Protein AF-A0A672SSX4-F1 (afdb_monomer)

Mean predicted aligned error: 13.23 Å

InterPro domains:
  IPR006011 Syntaxin, N-terminal domain [PF00804] (24-130)
  IPR006011 Syntaxin, N-terminal domain [SM00503] (22-140)
  IPR006011 Syntaxin, N-terminal domain [cd00179] (27-130)
  IPR010989 SNARE [SSF47661] (26-118)
  IPR045242 Syntaxin [PTHR19957] (24-152)

Foldseek 3Di:
DDDDDDDDDDDDDDDPPCPPPVVVVVVVVLVVLLVLLVVLLVLLVVLLVVLVVLLVQCLVDLDDDPVSVVSNVVSVVSNVVSLVVSVVSLVVLVVVLVVVVVVVPPDPVSVVSVVSSVVSVVVSVVSVVVSVVVVVVSVVVVVVSVVVSVVVD

Structure (mmCIF, N/CA/C/O backbone):
data_AF-A0A672SSX4-F1
#
_entry.id   AF-A0A672SSX4-F1
#
loop_
_atom_site.group_PDB
_atom_site.id
_atom_site.type_symbol
_atom_site.label_atom_id
_atom_site.label_alt_id
_atom_site.label_comp_id
_atom_site.label_asym_id
_atom_site.label_entity_id
_atom_site.label_seq_id
_atom_site.pdbx_PDB_ins_code
_atom_site.Cartn_x
_atom_site.Cartn_y
_atom_site.Cartn_z
_atom_site.occupancy
_atom_site.B_iso_or_equiv
_atom_site.auth_seq_id
_atom_site.auth_comp_id
_atom_site.auth_asym_id
_atom_site.auth_atom_id
_atom_site.pdbx_PDB_model_num
ATOM 1 N N . MET A 1 1 ? 37.194 18.474 -63.883 1.00 40.38 1 MET A N 1
ATOM 2 C CA . MET A 1 1 ? 35.893 19.114 -63.597 1.00 40.38 1 MET A CA 1
ATOM 3 C C . MET A 1 1 ? 34.817 18.159 -64.120 1.00 40.38 1 MET A C 1
ATOM 5 O O . MET A 1 1 ? 34.548 18.166 -65.305 1.00 40.38 1 MET A O 1
ATOM 9 N N . VAL A 1 2 ? 34.577 17.043 -63.429 1.00 36.59 2 VAL A N 1
ATOM 10 C CA . VAL A 1 2 ? 33.615 16.886 -62.318 1.00 36.59 2 VAL A CA 1
ATOM 11 C C . VAL A 1 2 ? 32.172 16.782 -62.841 1.00 36.59 2 VAL A C 1
ATOM 13 O O . VAL A 1 2 ? 31.609 17.787 -63.251 1.00 36.59 2 VAL A O 1
ATOM 16 N N . CYS A 1 3 ? 31.629 15.558 -62.718 1.00 38.66 3 CYS A N 1
ATOM 17 C CA . CYS A 1 3 ? 30.213 15.172 -62.562 1.00 38.66 3 CYS A CA 1
ATOM 18 C C . CYS A 1 3 ? 29.255 15.344 -63.771 1.00 38.66 3 CYS A C 1
ATOM 20 O O . CYS A 1 3 ? 29.353 16.308 -64.509 1.00 38.66 3 CYS A O 1
ATOM 22 N N . LEU A 1 4 ? 28.282 14.469 -64.057 1.00 37.91 4 LEU A N 1
ATOM 23 C CA . LEU A 1 4 ? 27.653 13.385 -63.292 1.00 37.91 4 LEU A CA 1
ATOM 24 C C . LEU A 1 4 ? 27.344 12.184 -64.207 1.00 37.91 4 LEU A C 1
ATOM 26 O O . LEU A 1 4 ? 26.754 12.331 -65.274 1.00 37.91 4 LEU A O 1
ATOM 30 N N . PHE A 1 5 ? 27.702 10.998 -63.721 1.00 41.34 5 PHE A N 1
ATOM 31 C CA . PHE A 1 5 ? 27.277 9.696 -64.225 1.00 41.34 5 PHE A CA 1
ATOM 32 C C . PHE A 1 5 ? 25.789 9.471 -63.921 1.00 41.34 5 PHE A C 1
ATOM 34 O O . PHE A 1 5 ? 25.362 9.598 -62.774 1.00 41.34 5 PHE A O 1
ATOM 41 N N . LEU A 1 6 ? 25.022 9.091 -64.942 1.00 39.34 6 LEU A N 1
ATOM 42 C CA . LEU A 1 6 ? 23.702 8.492 -64.787 1.00 39.34 6 LEU A CA 1
ATOM 43 C C . LEU A 1 6 ? 23.857 6.995 -64.496 1.00 39.34 6 LEU A C 1
ATOM 45 O O . LEU A 1 6 ? 24.411 6.253 -65.301 1.00 39.34 6 LEU A O 1
ATOM 49 N N . SER A 1 7 ? 23.357 6.617 -63.320 1.00 43.91 7 SER A N 1
ATOM 50 C CA . SER A 1 7 ? 22.562 5.424 -63.013 1.00 43.91 7 SER A CA 1
ATOM 51 C C . SER A 1 7 ? 22.855 4.137 -63.795 1.00 43.91 7 SER A C 1
ATOM 53 O O . SER A 1 7 ? 22.460 4.006 -64.952 1.00 43.91 7 SER A O 1
ATOM 55 N N . GLN A 1 8 ? 23.391 3.130 -63.099 1.00 38.78 8 GLN A N 1
ATOM 56 C CA . GLN A 1 8 ? 22.867 1.770 -63.222 1.00 38.78 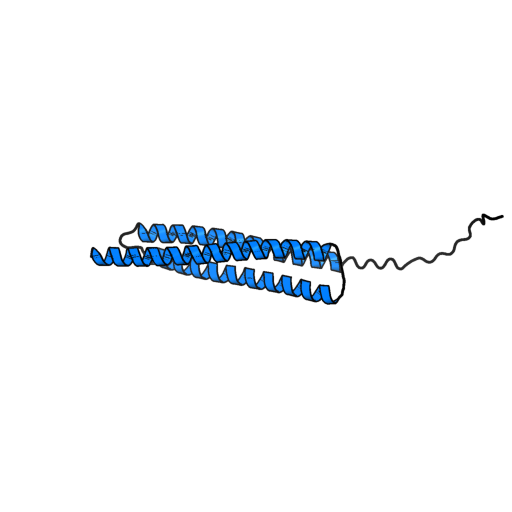8 GLN A CA 1
ATOM 57 C C . GLN A 1 8 ? 22.750 1.122 -61.844 1.00 38.78 8 GLN A C 1
ATOM 59 O O . GLN A 1 8 ? 23.642 1.222 -61.003 1.00 38.78 8 GLN A O 1
ATOM 64 N N . ALA A 1 9 ? 21.587 0.508 -61.663 1.00 49.69 9 ALA A N 1
ATOM 65 C CA . ALA A 1 9 ? 21.094 -0.163 -60.483 1.00 49.69 9 ALA A CA 1
ATOM 66 C C . ALA A 1 9 ? 22.023 -1.277 -59.995 1.00 49.69 9 ALA A C 1
ATOM 68 O O . ALA A 1 9 ? 22.591 -2.035 -60.786 1.00 49.69 9 ALA A O 1
ATOM 69 N N . LYS A 1 10 ? 22.090 -1.423 -58.674 1.00 48.34 10 LYS A N 1
ATOM 70 C CA . LYS A 1 10 ? 22.375 -2.708 -58.053 1.00 48.34 10 LYS A CA 1
ATOM 71 C C . LYS A 1 10 ? 21.497 -2.837 -56.816 1.00 48.34 10 LYS A C 1
ATOM 73 O O . LYS A 1 10 ? 21.763 -2.192 -55.806 1.00 48.34 10 LYS A O 1
ATOM 78 N N . ASP A 1 11 ? 20.433 -3.616 -56.987 1.00 48.06 11 ASP A N 1
ATOM 79 C CA . ASP A 1 11 ? 19.645 -4.210 -55.914 1.00 48.06 11 ASP A CA 1
ATOM 80 C C . ASP A 1 11 ? 20.574 -4.828 -54.873 1.00 48.06 11 ASP A C 1
ATOM 82 O O . ASP A 1 11 ? 21.477 -5.602 -55.209 1.00 48.06 11 ASP A O 1
ATOM 86 N N . SER A 1 12 ? 20.312 -4.504 -53.615 1.00 48.78 12 SER A N 1
ATOM 87 C CA . SER A 1 12 ? 20.468 -5.453 -52.524 1.00 48.78 12 SER A CA 1
ATOM 88 C C . SER A 1 12 ? 19.426 -5.073 -51.480 1.00 48.78 12 SER A C 1
ATOM 90 O O . SER A 1 12 ? 19.659 -4.208 -50.637 1.00 48.78 12 SER A O 1
ATOM 92 N N . ASP A 1 13 ? 18.247 -5.661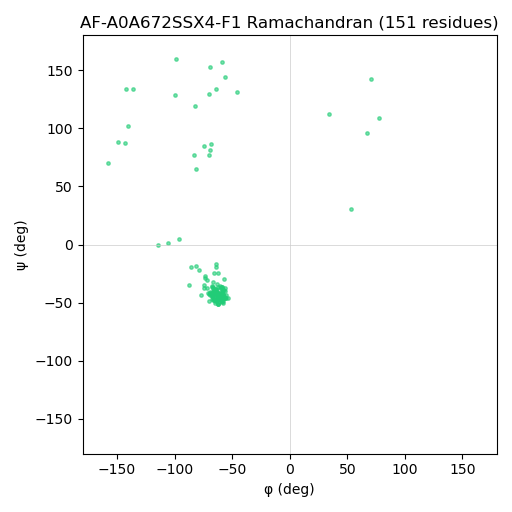 -51.669 1.00 48.16 13 ASP A N 1
ATOM 93 C CA . ASP A 1 13 ? 17.187 -5.792 -50.676 1.00 48.16 13 ASP A CA 1
ATOM 94 C C . ASP A 1 13 ? 17.684 -6.554 -49.439 1.00 48.16 13 ASP A C 1
ATOM 96 O O . ASP A 1 13 ? 18.605 -7.372 -49.527 1.00 48.16 13 ASP A O 1
ATOM 100 N N . ASP A 1 14 ? 16.973 -6.285 -48.344 1.00 51.84 14 ASP A N 1
ATOM 101 C CA . ASP A 1 14 ? 16.875 -7.034 -47.092 1.00 51.84 14 ASP A CA 1
ATOM 102 C C . ASP A 1 14 ? 18.121 -7.122 -46.202 1.00 51.84 14 ASP A C 1
ATOM 104 O O . ASP A 1 14 ? 18.969 -7.997 -46.329 1.00 51.84 14 ASP A O 1
ATOM 108 N N . ASP A 1 15 ? 18.161 -6.220 -45.219 1.00 49.38 15 ASP A N 1
ATOM 109 C CA . ASP A 1 15 ? 18.036 -6.638 -43.815 1.00 49.38 15 ASP A CA 1
ATOM 110 C C . ASP A 1 15 ? 17.569 -5.426 -42.988 1.00 49.38 15 ASP A C 1
ATOM 112 O O . ASP A 1 15 ? 18.302 -4.817 -42.204 1.00 49.38 15 ASP A O 1
ATOM 116 N N . GLU A 1 16 ? 16.308 -5.033 -43.195 1.00 50.56 16 GLU A N 1
ATOM 117 C CA . GLU A 1 16 ? 15.574 -4.280 -42.181 1.00 50.56 16 GLU A CA 1
ATOM 118 C C . GLU A 1 16 ? 15.212 -5.291 -41.081 1.00 50.56 16 GLU A C 1
ATOM 120 O O . GLU A 1 16 ? 14.155 -5.920 -41.099 1.00 50.56 16 GLU A O 1
ATOM 125 N N . GLU A 1 17 ? 16.140 -5.533 -40.150 1.00 45.62 17 GLU A N 1
ATOM 126 C CA . GLU A 1 17 ? 15.879 -6.381 -38.988 1.00 45.62 17 GLU A CA 1
ATOM 127 C C . GLU A 1 17 ? 14.874 -5.651 -38.082 1.00 45.62 17 GLU A C 1
ATOM 129 O O . GLU A 1 17 ? 15.220 -4.891 -37.173 1.00 45.62 17 GLU A O 1
ATOM 134 N N . VAL A 1 18 ? 13.586 -5.842 -38.371 1.00 52.09 18 VAL A N 1
ATOM 135 C CA . VAL A 1 18 ? 12.468 -5.408 -37.534 1.00 52.09 18 VAL A CA 1
ATOM 136 C C . VAL A 1 18 ? 12.455 -6.282 -36.280 1.00 52.09 18 VAL A C 1
ATOM 138 O O . VAL A 1 18 ? 11.629 -7.177 -36.113 1.00 52.09 18 VAL A O 1
ATOM 141 N N . VAL A 1 19 ? 13.364 -6.002 -35.344 1.00 49.84 19 VAL A N 1
ATOM 142 C CA . VAL A 1 19 ? 13.287 -6.511 -33.968 1.00 49.84 19 VAL A CA 1
ATOM 143 C C . VAL A 1 19 ? 12.318 -5.619 -33.189 1.00 49.84 19 VAL A C 1
ATOM 145 O O . VAL A 1 19 ? 12.709 -4.847 -32.315 1.00 49.84 19 VAL A O 1
ATOM 148 N N . HIS A 1 20 ? 11.041 -5.635 -33.575 1.00 51.72 20 HIS A N 1
ATOM 149 C CA . HIS A 1 20 ? 10.022 -4.759 -32.981 1.00 51.72 20 HIS A CA 1
ATOM 150 C C . HIS A 1 20 ? 8.928 -5.504 -32.210 1.00 51.72 20 HIS A C 1
ATOM 152 O O . HIS A 1 20 ? 8.068 -4.862 -31.621 1.00 51.72 20 HIS A O 1
ATOM 158 N N . VAL A 1 21 ? 8.985 -6.838 -32.148 1.00 50.69 21 VAL A N 1
ATOM 159 C CA . VAL A 1 21 ? 7.936 -7.650 -31.506 1.00 50.69 21 VAL A CA 1
ATOM 160 C C . VAL A 1 21 ? 8.171 -7.827 -29.996 1.00 50.69 21 VAL A C 1
ATOM 162 O O . VAL A 1 21 ? 7.221 -7.768 -29.224 1.00 50.69 21 VAL A O 1
ATOM 165 N N . ASP A 1 22 ? 9.425 -7.929 -29.540 1.00 53.56 22 ASP A N 1
ATOM 166 C CA . ASP A 1 22 ? 9.733 -8.091 -28.104 1.00 53.56 22 ASP A CA 1
ATOM 167 C C . ASP A 1 22 ? 9.645 -6.780 -27.305 1.00 53.56 22 ASP A C 1
ATOM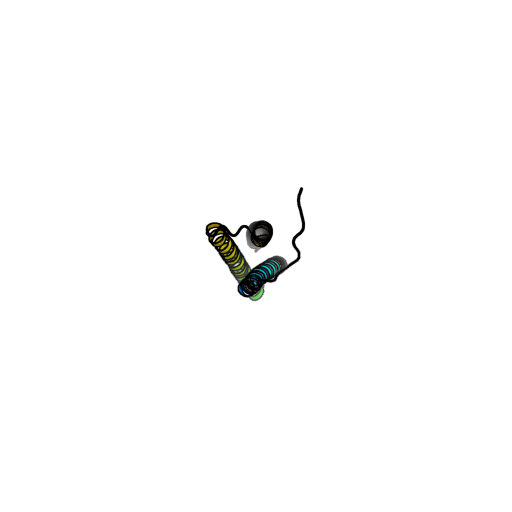 169 O O . ASP A 1 22 ? 9.481 -6.793 -26.083 1.00 53.56 22 ASP A O 1
ATOM 173 N N . ARG A 1 23 ? 9.757 -5.627 -27.980 1.00 55.22 23 ARG A N 1
ATOM 174 C CA . ARG A 1 23 ? 9.801 -4.318 -27.311 1.00 55.22 23 ARG A CA 1
ATOM 175 C C . ARG A 1 23 ? 8.430 -3.882 -26.787 1.00 55.22 23 ARG A C 1
ATOM 177 O O . ARG A 1 23 ? 8.368 -3.272 -25.722 1.00 55.22 23 ARG A O 1
ATOM 184 N N . ASP A 1 24 ? 7.362 -4.217 -27.508 1.00 61.03 24 ASP A N 1
ATOM 185 C CA . ASP A 1 24 ? 5.991 -3.849 -27.140 1.00 61.03 24 ASP A CA 1
ATOM 186 C C . ASP A 1 24 ? 5.470 -4.746 -26.006 1.00 61.03 24 ASP A C 1
ATOM 188 O O . ASP A 1 24 ? 4.978 -4.239 -25.000 1.00 61.03 24 ASP A O 1
ATOM 192 N N . HIS A 1 25 ? 5.720 -6.059 -26.076 1.00 70.12 25 HIS A N 1
ATOM 193 C CA . HIS A 1 25 ? 5.303 -7.004 -25.032 1.00 70.12 25 HIS A CA 1
ATOM 194 C C . HIS A 1 25 ? 5.929 -6.697 -23.661 1.00 70.12 25 HIS A C 1
ATOM 196 O O . HIS A 1 25 ? 5.286 -6.800 -22.618 1.00 70.12 25 HIS A O 1
ATOM 202 N N . PHE A 1 26 ? 7.184 -6.257 -23.659 1.00 67.31 26 PHE A N 1
ATOM 203 C CA . PHE A 1 26 ? 7.895 -5.892 -22.441 1.00 67.31 26 PHE A CA 1
ATOM 204 C C . PHE A 1 26 ? 7.435 -4.557 -21.832 1.00 67.31 26 PHE A C 1
ATOM 206 O O . PHE A 1 26 ? 7.541 -4.342 -20.621 1.00 67.31 26 PHE A O 1
ATOM 213 N N . MET A 1 27 ? 6.951 -3.628 -22.660 1.00 72.00 27 MET A N 1
ATOM 214 C CA . MET A 1 27 ? 6.348 -2.387 -22.173 1.00 72.00 27 MET A CA 1
ATOM 215 C C . MET A 1 27 ? 4.957 -2.644 -21.601 1.00 72.00 27 MET A C 1
ATOM 217 O O . MET A 1 27 ? 4.641 -2.071 -20.560 1.00 72.00 27 MET A O 1
ATOM 221 N N . ASP A 1 28 ? 4.182 -3.543 -22.206 1.00 81.56 28 ASP A N 1
ATOM 222 C CA . ASP A 1 28 ? 2.887 -3.973 -21.674 1.00 81.56 28 ASP A CA 1
ATOM 223 C C . ASP A 1 28 ? 3.035 -4.586 -20.274 1.00 81.56 28 ASP A C 1
ATOM 225 O O . ASP A 1 28 ? 2.333 -4.176 -19.350 1.00 81.56 28 ASP A O 1
ATOM 229 N N . GLU A 1 29 ? 4.015 -5.476 -20.074 1.00 81.62 29 GLU A N 1
ATOM 230 C CA . GLU A 1 29 ? 4.302 -6.058 -18.756 1.00 81.62 29 GLU A CA 1
ATOM 231 C C . GLU A 1 29 ? 4.723 -4.984 -17.735 1.00 81.62 29 GLU A C 1
ATOM 233 O O . GLU A 1 29 ? 4.277 -4.986 -16.586 1.00 81.62 29 GLU A O 1
ATOM 238 N N . PHE A 1 30 ? 5.556 -4.022 -18.144 1.00 80.62 30 PHE A N 1
ATOM 239 C CA . PHE A 1 30 ? 5.955 -2.915 -17.275 1.00 80.62 30 PHE A CA 1
ATOM 240 C C . PHE A 1 30 ? 4.756 -2.051 -16.857 1.00 80.62 30 PHE A C 1
ATOM 242 O O . PHE A 1 30 ? 4.623 -1.711 -15.679 1.00 80.62 30 PHE A O 1
ATOM 249 N N . PHE A 1 31 ? 3.874 -1.699 -17.797 1.00 82.75 31 PHE A N 1
ATOM 250 C CA . PHE A 1 31 ? 2.679 -0.912 -17.497 1.00 82.75 31 PHE A CA 1
ATOM 251 C C . PHE A 1 31 ? 1.692 -1.678 -16.622 1.00 82.75 31 PHE A C 1
ATOM 253 O O . PHE A 1 31 ? 1.158 -1.093 -15.682 1.00 82.75 31 PHE A O 1
ATOM 260 N N . GLU A 1 32 ? 1.504 -2.976 -16.855 1.00 87.38 32 GLU A N 1
ATOM 261 C CA . GLU A 1 32 ? 0.684 -3.826 -15.992 1.00 87.38 32 GLU A CA 1
ATOM 262 C C . GLU A 1 32 ? 1.221 -3.833 -14.552 1.00 87.38 32 GLU A C 1
ATOM 264 O O . GLU A 1 32 ? 0.464 -3.645 -13.597 1.00 87.38 32 GLU A O 1
ATOM 269 N N . GLN A 1 33 ? 2.542 -3.951 -14.376 1.00 85.50 33 GLN A N 1
ATOM 270 C CA . GLN A 1 33 ? 3.162 -3.886 -13.051 1.00 85.50 33 GLN A CA 1
ATOM 271 C C . GLN A 1 33 ? 2.977 -2.516 -12.375 1.00 85.50 33 GLN A C 1
ATOM 273 O O . GLN A 1 33 ? 2.732 -2.468 -11.165 1.00 85.50 33 GLN A O 1
ATOM 278 N N . VAL A 1 34 ? 3.072 -1.413 -13.127 1.00 83.38 34 VAL A N 1
ATOM 279 C CA . VAL A 1 34 ? 2.842 -0.047 -12.618 1.00 83.38 34 VAL A CA 1
ATOM 280 C C . VAL A 1 34 ? 1.381 0.161 -12.218 1.00 83.38 34 VAL A C 1
ATOM 282 O O . VAL A 1 34 ? 1.120 0.659 -11.122 1.00 83.38 34 VAL A O 1
ATOM 285 N N . GLU A 1 35 ? 0.428 -0.250 -13.052 1.00 87.19 35 GLU A N 1
ATOM 286 C CA . GLU A 1 35 ? -1.003 -0.147 -12.742 1.00 87.19 35 GLU A CA 1
ATOM 287 C C . GLU A 1 35 ? -1.380 -1.005 -11.531 1.00 87.19 35 GLU A C 1
ATOM 289 O O . GLU A 1 35 ? -2.117 -0.561 -10.650 1.00 87.19 35 GLU A O 1
ATOM 294 N N . GLU A 1 36 ? -0.793 -2.195 -11.387 1.00 88.06 36 GLU A N 1
ATOM 295 C CA . GLU A 1 36 ? -1.019 -3.015 -10.200 1.00 88.06 36 GLU A CA 1
ATOM 296 C C . GLU A 1 36 ? -0.446 -2.372 -8.925 1.00 88.06 36 GLU A C 1
ATOM 298 O O . GLU A 1 36 ? -1.056 -2.469 -7.856 1.00 88.06 36 GLU A O 1
ATOM 303 N N . ILE A 1 37 ? 0.708 -1.697 -9.011 1.00 86.81 37 ILE A N 1
ATOM 304 C CA . ILE A 1 37 ? 1.260 -0.915 -7.895 1.00 86.81 37 ILE A CA 1
ATOM 305 C C . ILE A 1 37 ? 0.318 0.234 -7.531 1.00 86.81 37 ILE A C 1
ATOM 307 O O . ILE A 1 37 ? 0.012 0.397 -6.349 1.00 86.81 37 ILE A O 1
ATOM 311 N N . ARG A 1 38 ? -0.176 0.991 -8.518 1.00 87.00 38 ARG A N 1
ATOM 312 C CA . ARG A 1 38 ? -1.133 2.088 -8.303 1.00 87.00 38 ARG A CA 1
ATOM 313 C C . ARG A 1 38 ? -2.400 1.598 -7.614 1.00 87.00 38 ARG A C 1
ATOM 315 O O . ARG A 1 38 ? -2.747 2.128 -6.562 1.00 87.00 38 ARG A O 1
ATOM 322 N N . GLY A 1 39 ? -3.001 0.516 -8.106 1.00 87.88 39 GLY A N 1
ATOM 323 C CA . GLY A 1 39 ? -4.175 -0.086 -7.471 1.00 87.88 39 GLY A CA 1
ATOM 324 C C . GLY A 1 39 ? -3.903 -0.572 -6.041 1.00 87.88 39 GLY A C 1
ATOM 325 O O . GLY A 1 39 ? -4.745 -0.434 -5.157 1.00 87.88 39 GLY A O 1
ATOM 326 N N . CYS A 1 40 ? -2.702 -1.090 -5.758 1.00 88.56 40 CYS A N 1
ATOM 327 C CA . CYS A 1 40 ? -2.321 -1.441 -4.387 1.00 88.56 40 CYS A CA 1
ATOM 328 C C . CYS A 1 40 ? -2.172 -0.207 -3.477 1.00 88.56 40 CYS A C 1
ATOM 330 O O . CYS A 1 40 ? -2.489 -0.296 -2.292 1.00 88.56 40 CYS A O 1
ATOM 332 N N . ILE A 1 41 ? -1.687 0.924 -4.000 1.00 85.38 41 ILE A N 1
ATOM 333 C CA . ILE A 1 41 ? -1.585 2.188 -3.254 1.00 85.38 41 ILE A CA 1
ATOM 334 C C . ILE A 1 41 ? -2.981 2.741 -2.953 1.00 85.38 41 ILE A C 1
ATOM 336 O O . ILE A 1 41 ? -3.241 3.122 -1.814 1.00 85.38 41 ILE A O 1
ATOM 340 N N . GLU A 1 42 ? -3.888 2.728 -3.930 1.00 87.88 42 GLU A N 1
ATOM 341 C CA . GLU A 1 42 ? -5.285 3.133 -3.733 1.00 87.88 42 GLU A CA 1
ATOM 342 C C . GLU A 1 42 ? -5.963 2.277 -2.659 1.00 87.88 42 GLU A C 1
ATOM 344 O O . GLU A 1 42 ? -6.514 2.821 -1.700 1.00 87.88 42 GLU A O 1
ATOM 349 N N . LYS A 1 43 ? -5.812 0.945 -2.732 1.00 90.31 43 LYS A N 1
ATOM 350 C CA . LYS A 1 43 ? -6.312 0.038 -1.690 1.00 90.31 43 LYS A CA 1
ATOM 351 C C . LYS A 1 43 ? -5.721 0.367 -0.314 1.00 90.31 43 LYS A C 1
ATOM 353 O O . LYS A 1 43 ? -6.457 0.430 0.663 1.00 90.31 43 LYS A O 1
ATOM 358 N N . LEU A 1 44 ? -4.409 0.609 -0.216 1.00 87.31 44 LEU A N 1
ATOM 359 C CA . LEU A 1 44 ? -3.775 1.001 1.051 1.00 87.31 44 LEU A CA 1
ATOM 360 C C . LEU A 1 44 ? -4.384 2.283 1.622 1.00 87.31 44 LEU A C 1
ATOM 362 O O . LEU A 1 44 ? -4.614 2.365 2.827 1.00 87.31 44 LEU A O 1
ATOM 366 N N . SER A 1 45 ? -4.646 3.280 0.778 1.00 85.12 45 SER A N 1
ATOM 367 C CA . SER A 1 45 ? -5.317 4.508 1.200 1.00 85.12 45 SER A CA 1
ATOM 368 C C . SER A 1 45 ? -6.729 4.231 1.723 1.00 85.12 45 SER A C 1
ATOM 370 O O . SER A 1 45 ? -7.091 4.755 2.777 1.00 85.12 45 SER A O 1
ATOM 372 N N . GLU A 1 46 ? -7.502 3.386 1.041 1.00 89.50 46 GLU A N 1
ATOM 373 C CA . GLU A 1 46 ? -8.852 3.001 1.465 1.00 89.50 46 GLU A CA 1
ATOM 374 C C . GLU A 1 46 ? -8.862 2.224 2.785 1.00 89.50 46 GLU A C 1
ATOM 376 O O . GLU A 1 46 ? -9.592 2.604 3.705 1.00 89.50 46 GLU A O 1
ATOM 381 N N . ASP A 1 47 ? -8.033 1.184 2.909 1.00 86.88 47 ASP A N 1
ATOM 382 C CA . ASP A 1 47 ? -7.941 0.346 4.110 1.00 86.88 47 ASP A CA 1
ATOM 383 C C . ASP A 1 47 ? -7.619 1.205 5.345 1.00 86.88 47 ASP A C 1
ATOM 385 O O . ASP A 1 47 ? -8.176 1.015 6.426 1.00 86.88 47 ASP A O 1
ATOM 389 N N . VAL A 1 48 ? -6.772 2.224 5.190 1.00 85.31 48 VAL A N 1
ATOM 390 C CA . VAL A 1 48 ? -6.389 3.122 6.288 1.00 85.31 48 VAL A CA 1
ATOM 391 C C . VAL A 1 48 ? -7.523 4.058 6.696 1.00 85.31 48 VAL A C 1
ATOM 393 O O . VAL A 1 48 ? -7.705 4.332 7.885 1.00 85.31 48 VAL A O 1
ATOM 396 N N . GLU A 1 49 ? -8.316 4.547 5.743 1.00 85.75 49 GLU A N 1
ATOM 397 C CA . GLU A 1 49 ? -9.522 5.306 6.080 1.00 85.75 49 GLU A CA 1
ATOM 398 C C . GLU A 1 49 ? -10.573 4.417 6.765 1.00 85.75 49 GLU A C 1
ATOM 400 O O . GLU A 1 49 ? -11.281 4.885 7.660 1.00 85.75 49 GLU A O 1
ATOM 405 N N . GLN A 1 50 ? -10.650 3.129 6.419 1.00 88.44 50 GLN A N 1
ATOM 406 C CA . GLN A 1 50 ? -11.506 2.172 7.126 1.00 88.44 50 GLN A CA 1
ATOM 407 C C . GLN A 1 50 ? -11.020 1.914 8.557 1.00 88.44 50 GLN A C 1
ATOM 409 O O . GLN A 1 50 ? -11.833 1.962 9.480 1.00 88.44 50 GLN A O 1
ATOM 414 N N . VAL A 1 51 ? -9.710 1.754 8.769 1.00 87.06 51 VAL A N 1
ATOM 415 C CA . VAL A 1 51 ? -9.101 1.626 10.106 1.00 87.06 51 VAL A CA 1
ATOM 416 C C . VAL A 1 51 ? -9.515 2.788 11.010 1.00 87.06 51 VAL A C 1
ATOM 418 O O . VAL A 1 51 ? -9.974 2.571 12.129 1.00 87.06 51 VAL A O 1
ATOM 421 N N . LYS A 1 52 ? -9.463 4.033 10.517 1.00 82.88 52 LYS A N 1
ATOM 422 C CA . LYS A 1 52 ? -9.925 5.201 11.291 1.00 82.88 52 LYS A CA 1
ATOM 423 C C . LYS A 1 52 ? -11.398 5.117 11.686 1.00 82.88 52 LYS A C 1
ATOM 425 O O . LYS A 1 52 ? -11.745 5.501 12.801 1.00 82.88 52 LYS A O 1
ATOM 430 N N . LYS A 1 53 ? -12.269 4.658 10.779 1.00 86.62 53 LYS A N 1
ATOM 431 C CA . LYS A 1 53 ? -13.709 4.520 11.052 1.00 86.62 53 LYS A CA 1
ATOM 432 C C . LYS A 1 53 ? -13.963 3.468 12.125 1.00 86.62 53 LYS A C 1
ATOM 434 O O . LYS A 1 53 ? -14.701 3.753 13.065 1.00 86.62 53 LYS A O 1
ATOM 439 N N . GLN A 1 54 ? -13.321 2.306 12.010 1.00 83.88 54 GLN A N 1
ATOM 440 C CA . GLN A 1 54 ? -13.448 1.225 12.989 1.00 83.88 54 GLN A CA 1
ATOM 441 C C . GLN A 1 54 ? -12.944 1.669 14.362 1.00 83.88 54 GLN A C 1
ATOM 443 O O . GLN A 1 54 ? -13.669 1.566 15.348 1.00 83.88 54 GLN A O 1
ATOM 448 N N . HIS A 1 55 ? -11.769 2.297 14.430 1.00 83.19 55 HIS A N 1
ATOM 449 C CA . HIS A 1 55 ? -11.276 2.868 15.682 1.00 83.19 55 HIS A CA 1
ATOM 450 C C . HIS A 1 55 ? -12.228 3.924 16.254 1.00 83.19 55 HIS A C 1
ATOM 452 O O . HIS A 1 55 ? -12.539 3.884 17.440 1.00 83.19 55 HIS A O 1
ATOM 458 N N . SER A 1 56 ? -12.765 4.833 15.433 1.00 84.62 56 SER A N 1
ATOM 459 C CA . SER A 1 56 ? -13.757 5.810 15.901 1.00 84.62 56 SER A CA 1
ATOM 460 C C . SER A 1 56 ? -15.010 5.144 16.485 1.00 84.62 56 SER A C 1
ATOM 462 O O . SER A 1 56 ? -15.563 5.665 17.452 1.00 84.62 56 SER A O 1
ATOM 464 N N . ALA A 1 57 ? -15.463 4.022 15.918 1.00 83.44 57 ALA A N 1
ATOM 465 C CA . ALA A 1 57 ? -16.610 3.266 16.419 1.00 83.44 57 ALA A CA 1
ATOM 466 C C . ALA A 1 57 ? -16.306 2.584 17.763 1.00 83.44 57 ALA A C 1
ATOM 468 O O . ALA A 1 57 ? -17.120 2.664 18.683 1.00 83.44 57 ALA A O 1
ATOM 469 N N . ILE A 1 58 ? -15.109 2.002 17.907 1.00 80.81 58 ILE A N 1
ATOM 470 C CA . ILE A 1 58 ? -14.640 1.385 19.157 1.00 80.81 58 ILE A CA 1
ATOM 471 C C . ILE A 1 58 ? -14.633 2.405 20.300 1.00 80.81 58 ILE A C 1
ATOM 473 O O . ILE A 1 58 ? -15.061 2.093 21.407 1.00 80.81 58 ILE A O 1
ATOM 477 N N . LEU A 1 59 ? -14.193 3.636 20.026 1.00 81.00 59 LEU A N 1
ATOM 478 C CA . LEU A 1 59 ? -14.134 4.706 21.026 1.00 81.00 59 LEU A CA 1
ATOM 479 C C . LEU A 1 59 ? -15.509 5.290 21.386 1.00 81.00 59 LEU A C 1
ATOM 481 O O . LEU A 1 59 ? -15.680 5.819 22.483 1.00 81.00 59 LEU A O 1
ATOM 485 N N . ALA A 1 60 ? -16.479 5.228 20.471 1.00 83.06 60 ALA A N 1
ATOM 486 C CA . ALA A 1 60 ? -17.826 5.754 20.687 1.00 83.06 60 ALA A CA 1
ATOM 487 C C . ALA A 1 60 ? -18.733 4.790 21.476 1.00 83.06 60 ALA A C 1
ATOM 489 O O . ALA A 1 60 ? -19.756 5.216 22.018 1.00 83.06 60 ALA A O 1
ATOM 490 N N . ALA A 1 61 ? -18.380 3.504 21.540 1.00 78.94 61 ALA A N 1
ATOM 491 C CA . ALA A 1 61 ? -19.164 2.478 22.212 1.00 78.94 61 ALA A CA 1
ATOM 492 C C . ALA A 1 61 ? -18.606 2.175 23.620 1.00 78.94 61 ALA A C 1
ATOM 494 O O . ALA A 1 61 ? -17.431 1.843 23.748 1.00 78.94 61 ALA A O 1
ATOM 495 N N . PRO A 1 62 ? -19.436 2.191 24.685 1.00 75.31 62 PRO A N 1
ATOM 496 C CA . PRO A 1 62 ? -19.011 1.790 26.033 1.00 75.31 62 PRO A CA 1
ATOM 497 C C . PRO A 1 62 ? -18.567 0.326 26.121 1.00 75.31 62 PRO A C 1
ATOM 499 O O . PRO A 1 62 ? -17.835 -0.044 27.031 1.00 75.31 62 PRO A O 1
ATOM 502 N N . ASN A 1 63 ? -19.056 -0.511 25.204 1.00 78.12 63 ASN A N 1
ATOM 503 C CA . ASN A 1 63 ? -18.674 -1.908 25.087 1.00 78.12 63 ASN A CA 1
ATOM 504 C C . ASN A 1 63 ? -18.629 -2.275 23.591 1.00 78.12 63 ASN A C 1
ATOM 506 O O . ASN A 1 63 ? -19.662 -2.651 23.031 1.00 78.12 63 ASN A O 1
ATOM 510 N N . PRO A 1 64 ? -17.488 -2.056 22.913 1.00 75.62 64 PRO A N 1
ATOM 511 C CA . PRO A 1 64 ? -17.351 -2.322 21.487 1.00 75.62 64 PRO A CA 1
ATOM 512 C C . PRO A 1 64 ? -17.500 -3.816 21.208 1.00 75.62 64 PRO A C 1
ATOM 514 O O . PRO A 1 64 ? -16.922 -4.650 21.911 1.00 75.62 64 PRO A O 1
ATOM 517 N N . ASP A 1 65 ? -18.293 -4.155 20.194 1.00 82.81 65 ASP A N 1
ATOM 518 C CA . ASP A 1 65 ? -18.551 -5.542 19.840 1.00 82.81 65 ASP A CA 1
ATOM 519 C C . ASP A 1 65 ? -17.301 -6.215 19.250 1.00 82.81 65 ASP A C 1
ATOM 521 O O . ASP A 1 65 ? -16.424 -5.580 18.661 1.00 82.81 65 ASP A O 1
ATOM 525 N N . GLU A 1 66 ? -17.223 -7.532 19.416 1.00 87.75 66 GLU A N 1
ATOM 526 C CA . GLU A 1 66 ? -16.049 -8.310 19.016 1.00 87.75 66 GLU A CA 1
ATOM 527 C C . GLU A 1 66 ? -15.834 -8.321 17.496 1.00 87.75 66 GLU A C 1
ATOM 529 O O . GLU A 1 66 ? -14.708 -8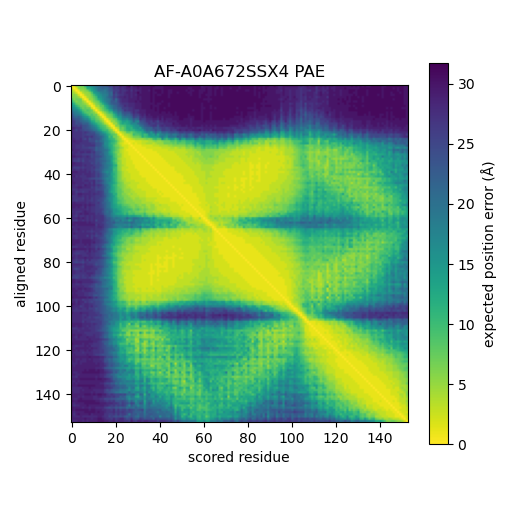.456 17.024 1.00 87.75 66 GLU A O 1
ATOM 534 N N . LYS A 1 67 ? -16.901 -8.109 16.718 1.00 87.19 67 LYS A N 1
ATOM 535 C CA . LYS A 1 67 ? -16.818 -8.046 15.261 1.00 87.19 67 LYS A CA 1
ATOM 536 C C . LYS A 1 67 ? -16.086 -6.777 14.809 1.00 87.19 67 LYS A C 1
ATOM 538 O O . LYS A 1 67 ? -15.213 -6.880 13.956 1.00 87.19 67 LYS A O 1
ATOM 543 N N . THR A 1 68 ? -16.356 -5.625 15.420 1.00 84.56 68 THR A N 1
ATOM 544 C CA . THR A 1 68 ? -15.633 -4.367 15.147 1.00 84.56 68 THR A CA 1
ATOM 545 C C . THR A 1 68 ? -14.123 -4.505 15.409 1.00 84.56 68 THR A C 1
ATOM 547 O O . THR A 1 68 ? -13.301 -4.004 14.641 1.00 84.56 68 THR A O 1
ATOM 550 N N . LYS A 1 69 ? -13.729 -5.235 16.463 1.00 83.62 69 LYS A N 1
ATOM 551 C CA . LYS A 1 69 ? -12.309 -5.519 16.742 1.00 83.62 69 LYS A CA 1
ATOM 552 C C . LYS A 1 69 ? -11.690 -6.459 15.711 1.00 83.62 69 LYS A C 1
ATOM 554 O O . LYS A 1 69 ? -10.588 -6.191 15.243 1.00 83.62 69 LYS A O 1
ATOM 559 N N . GLN A 1 70 ? -12.401 -7.520 15.328 1.00 89.56 70 GLN A N 1
ATOM 560 C CA . GLN A 1 70 ? -11.924 -8.451 14.305 1.00 89.56 70 GLN A CA 1
ATOM 561 C C . GLN A 1 70 ? -11.728 -7.751 12.953 1.00 89.56 70 GLN A C 1
ATOM 563 O O . GLN A 1 70 ? -10.693 -7.924 12.319 1.00 89.56 70 GLN A O 1
ATOM 568 N N . GLU A 1 71 ? -12.675 -6.902 12.540 1.00 89.31 71 GLU A N 1
ATOM 569 C CA . GLU A 1 71 ? -12.565 -6.122 11.299 1.00 89.31 71 GLU A CA 1
ATOM 570 C C . GLU A 1 71 ? -11.330 -5.206 11.309 1.00 89.31 71 GLU A C 1
ATOM 572 O O . GLU A 1 71 ? -10.660 -5.045 10.289 1.00 89.31 71 GLU A O 1
ATOM 577 N N . LEU A 1 72 ? -10.981 -4.636 12.464 1.00 87.38 72 LEU A N 1
ATOM 578 C CA . LEU A 1 72 ? -9.775 -3.828 12.624 1.00 87.38 72 LEU A CA 1
ATOM 579 C C . LEU A 1 72 ? -8.479 -4.656 12.513 1.00 87.38 72 LEU A C 1
ATOM 581 O O . LEU A 1 72 ? -7.505 -4.208 11.892 1.00 87.38 72 LEU A O 1
ATOM 585 N N . GLU A 1 73 ? -8.444 -5.846 13.114 1.00 88.44 73 GLU A N 1
ATOM 586 C CA . GLU A 1 73 ? -7.310 -6.769 12.993 1.00 88.44 73 GLU A CA 1
ATOM 587 C C . GLU A 1 73 ? -7.106 -7.209 11.540 1.00 88.44 73 GLU A C 1
ATOM 589 O O . GLU A 1 73 ? -5.979 -7.164 11.031 1.00 88.44 73 GLU A O 1
ATOM 594 N N . ASP A 1 74 ? -8.200 -7.543 10.854 1.00 92.44 74 ASP A N 1
ATOM 595 C CA . ASP A 1 74 ? -8.205 -7.946 9.450 1.00 92.44 74 ASP A CA 1
ATOM 596 C C . ASP A 1 74 ? -7.696 -6.808 8.553 1.00 92.44 74 ASP A C 1
ATOM 598 O O . ASP A 1 74 ? -6.784 -7.018 7.750 1.00 92.44 74 ASP A O 1
ATOM 602 N N . LEU A 1 75 ? -8.189 -5.578 8.747 1.00 90.50 75 LEU A N 1
ATOM 603 C CA . LEU A 1 75 ? -7.704 -4.394 8.025 1.00 90.50 75 LEU A CA 1
ATOM 604 C C . LEU A 1 75 ? -6.209 -4.149 8.258 1.00 90.50 75 LEU A C 1
ATOM 606 O O . LEU A 1 75 ? -5.466 -3.834 7.330 1.00 90.50 75 LEU A O 1
ATOM 610 N N . THR A 1 76 ? -5.729 -4.336 9.488 1.00 87.19 76 THR A N 1
ATOM 611 C CA . THR A 1 76 ? -4.303 -4.183 9.808 1.00 87.19 76 THR A CA 1
ATOM 612 C C . THR A 1 76 ? -3.451 -5.244 9.101 1.00 87.19 76 THR A C 1
ATOM 614 O O . THR A 1 76 ? -2.345 -4.952 8.625 1.00 87.19 76 THR A O 1
ATOM 617 N N . ALA A 1 77 ? -3.943 -6.482 9.015 1.00 90.00 77 ALA A N 1
ATOM 618 C CA . ALA A 1 77 ? -3.283 -7.554 8.278 1.00 90.00 77 ALA A CA 1
ATOM 619 C C . ALA A 1 77 ? -3.255 -7.269 6.767 1.00 90.00 77 ALA A C 1
ATOM 621 O O . ALA A 1 77 ? -2.207 -7.434 6.129 1.00 90.00 77 ALA A O 1
ATOM 622 N N . ASP A 1 78 ? -4.360 -6.774 6.213 1.00 91.19 78 ASP A N 1
ATOM 623 C CA . ASP A 1 78 ? -4.490 -6.420 4.801 1.00 91.19 78 ASP A CA 1
ATOM 624 C C . ASP A 1 78 ? -3.593 -5.243 4.405 1.00 91.19 78 ASP A C 1
ATOM 626 O O . ASP A 1 78 ? -2.901 -5.324 3.383 1.00 91.19 78 ASP A O 1
ATOM 630 N N . ILE A 1 79 ? -3.482 -4.216 5.255 1.00 88.19 79 ILE A N 1
ATOM 631 C CA . ILE A 1 79 ? -2.530 -3.111 5.075 1.00 88.19 79 ILE A CA 1
ATOM 632 C C . ILE A 1 79 ? -1.101 -3.656 5.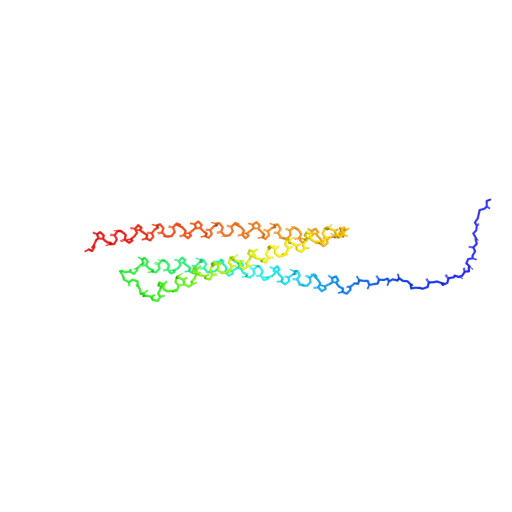007 1.00 88.19 79 ILE A C 1
ATOM 634 O O . ILE A 1 79 ? -0.363 -3.364 4.065 1.00 88.19 79 ILE A O 1
ATOM 638 N N . LYS A 1 80 ? -0.697 -4.506 5.962 1.00 88.25 80 LYS A N 1
ATOM 639 C CA . LYS A 1 80 ? 0.651 -5.106 5.968 1.00 88.25 80 LYS A CA 1
ATOM 640 C C . LYS A 1 80 ? 0.901 -5.942 4.717 1.00 88.25 80 LYS A C 1
ATOM 642 O O . LYS A 1 80 ? 1.990 -5.889 4.139 1.00 88.25 80 LYS A O 1
ATOM 647 N N . LYS A 1 81 ? -0.079 -6.738 4.295 1.00 92.75 81 LYS A N 1
ATOM 648 C CA . LYS A 1 81 ? 0.032 -7.598 3.114 1.00 92.75 81 LYS A CA 1
ATOM 649 C C . LYS A 1 81 ? 0.168 -6.769 1.836 1.00 92.75 81 LYS A C 1
ATOM 651 O O . LYS A 1 81 ? 1.081 -7.019 1.048 1.00 92.75 81 LYS A O 1
ATOM 656 N N . THR A 1 82 ? -0.682 -5.761 1.659 1.00 87.19 82 THR A N 1
ATOM 657 C CA . THR A 1 82 ? -0.684 -4.888 0.478 1.00 87.19 82 THR A CA 1
ATOM 658 C C . THR A 1 82 ? 0.588 -4.040 0.420 1.00 87.19 82 THR A C 1
ATOM 660 O O . THR A 1 82 ? 1.249 -4.004 -0.616 1.00 87.19 82 THR A O 1
ATOM 663 N N . ALA A 1 83 ? 1.039 -3.486 1.550 1.00 87.50 83 ALA A N 1
ATOM 664 C CA . ALA A 1 83 ? 2.316 -2.776 1.667 1.00 87.50 83 ALA A CA 1
ATOM 665 C C . ALA A 1 83 ? 3.513 -3.637 1.232 1.00 87.50 83 ALA A C 1
ATOM 667 O O . ALA A 1 83 ? 4.374 -3.202 0.462 1.00 87.50 83 ALA A O 1
ATOM 668 N N . ASN A 1 84 ? 3.555 -4.891 1.691 1.00 88.44 84 ASN A N 1
ATOM 669 C CA . ASN A 1 84 ? 4.599 -5.832 1.297 1.00 88.44 84 ASN A CA 1
ATOM 670 C C . ASN A 1 84 ? 4.550 -6.169 -0.195 1.00 88.44 84 ASN A C 1
ATOM 672 O O . ASN A 1 84 ? 5.604 -6.282 -0.821 1.00 88.44 84 ASN A O 1
ATOM 676 N N . LYS A 1 85 ? 3.351 -6.300 -0.771 1.00 90.50 85 LYS A N 1
ATOM 677 C CA . LYS A 1 85 ? 3.168 -6.542 -2.205 1.00 90.50 85 LYS A CA 1
ATOM 678 C C . LYS A 1 85 ? 3.733 -5.391 -3.040 1.00 90.50 85 LYS A C 1
ATOM 680 O O . LYS A 1 85 ? 4.509 -5.652 -3.958 1.00 90.50 85 LYS A O 1
ATOM 685 N N . VAL A 1 86 ? 3.421 -4.142 -2.678 1.00 87.62 86 VAL A N 1
ATOM 686 C CA . VAL A 1 86 ? 3.973 -2.954 -3.351 1.00 87.62 86 VAL A CA 1
ATOM 687 C C . VAL A 1 86 ? 5.498 -2.947 -3.269 1.00 87.62 86 VAL A C 1
ATOM 689 O O . VAL A 1 86 ? 6.175 -2.828 -4.289 1.00 87.62 86 VAL A O 1
ATOM 692 N N . ARG A 1 87 ? 6.052 -3.155 -2.068 1.00 87.75 87 ARG A N 1
ATOM 693 C CA . ARG A 1 87 ? 7.505 -3.197 -1.854 1.00 87.75 87 ARG A CA 1
ATOM 694 C C . ARG A 1 87 ? 8.194 -4.247 -2.730 1.00 87.75 87 ARG A C 1
ATOM 696 O O . ARG A 1 87 ? 9.225 -3.954 -3.331 1.00 87.75 87 ARG A O 1
ATOM 703 N N . SER A 1 88 ? 7.647 -5.460 -2.797 1.00 91.06 88 SER A N 1
ATOM 704 C CA . SER A 1 88 ? 8.219 -6.550 -3.596 1.00 91.06 88 SER A CA 1
ATOM 705 C C . SER A 1 88 ? 8.176 -6.257 -5.095 1.00 91.06 88 SER A C 1
ATOM 707 O O . SER A 1 88 ? 9.156 -6.529 -5.783 1.00 91.06 88 SER A O 1
ATOM 709 N N . LYS A 1 89 ? 7.083 -5.670 -5.597 1.00 87.56 89 LYS A N 1
ATOM 710 C CA . LYS A 1 89 ? 6.957 -5.297 -7.013 1.00 87.56 89 LYS A CA 1
ATOM 711 C C . LYS A 1 89 ? 7.906 -4.174 -7.401 1.00 87.56 89 LYS A C 1
ATOM 713 O O . LYS A 1 89 ? 8.633 -4.326 -8.371 1.00 87.56 89 LYS A O 1
ATOM 718 N N . LEU A 1 90 ? 7.986 -3.108 -6.602 1.00 86.75 90 LEU A N 1
ATOM 719 C CA . LEU A 1 90 ? 8.961 -2.036 -6.829 1.00 86.75 90 LEU A CA 1
ATOM 720 C C . LEU A 1 90 ? 10.388 -2.586 -6.901 1.00 86.75 90 LEU A C 1
ATOM 722 O O . LEU A 1 90 ? 11.130 -2.239 -7.812 1.00 86.75 90 LEU A O 1
ATOM 726 N N . LYS A 1 91 ? 10.744 -3.505 -5.994 1.00 88.25 91 LYS A N 1
ATOM 727 C CA . LYS A 1 91 ? 12.055 -4.161 -6.007 1.00 88.25 91 LYS A CA 1
ATOM 728 C C . LYS A 1 91 ? 12.283 -5.003 -7.267 1.00 88.25 91 LYS A C 1
ATOM 730 O O . LYS A 1 91 ? 13.388 -4.993 -7.798 1.00 88.25 91 LYS A O 1
ATOM 735 N N . ALA A 1 92 ? 11.271 -5.732 -7.737 1.00 87.50 92 ALA A N 1
ATOM 736 C CA . ALA A 1 92 ? 11.368 -6.514 -8.969 1.00 87.50 92 ALA A CA 1
ATOM 737 C C . ALA A 1 92 ? 11.599 -5.612 -10.193 1.00 87.50 92 ALA A C 1
ATOM 739 O O . ALA A 1 92 ? 12.467 -5.904 -11.013 1.00 87.50 92 ALA A O 1
ATOM 740 N N . ILE A 1 93 ? 10.893 -4.479 -10.271 1.00 84.19 93 ILE A N 1
ATOM 741 C CA . ILE A 1 93 ? 11.072 -3.511 -11.356 1.00 84.19 93 ILE A CA 1
ATOM 742 C C . ILE A 1 93 ? 12.457 -2.842 -11.273 1.00 84.19 93 ILE A C 1
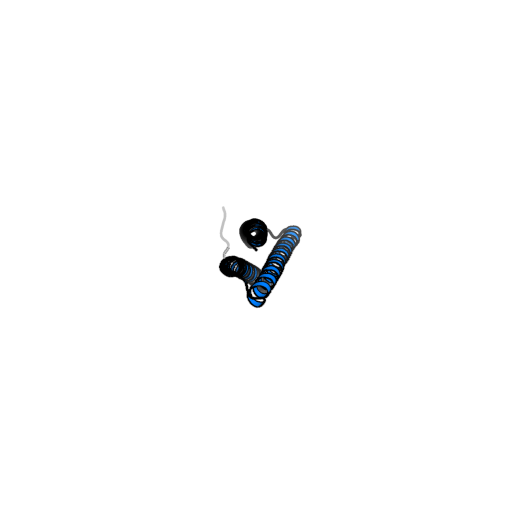ATOM 744 O O . ILE A 1 93 ? 13.144 -2.731 -12.286 1.00 84.19 93 ILE A O 1
ATOM 748 N N . GLU A 1 94 ? 12.902 -2.430 -10.078 1.00 84.56 94 GLU A N 1
ATOM 749 C CA . GLU A 1 94 ? 14.252 -1.880 -9.866 1.00 84.56 94 GLU A CA 1
ATOM 750 C C . GLU A 1 94 ? 15.334 -2.863 -10.356 1.00 84.56 94 GLU A C 1
ATOM 752 O O . GLU A 1 94 ? 16.218 -2.473 -11.117 1.00 84.56 94 GLU A O 1
ATOM 757 N N . GLN A 1 95 ? 15.215 -4.150 -10.008 1.00 85.19 95 GLN A N 1
ATOM 758 C CA . GLN A 1 95 ? 16.140 -5.200 -10.457 1.00 85.19 95 GLN A CA 1
ATOM 759 C C . GLN A 1 95 ? 16.092 -5.438 -11.970 1.00 85.19 95 GLN A C 1
ATOM 761 O O . GLN A 1 95 ? 17.139 -5.638 -12.586 1.00 85.19 95 GLN A O 1
ATOM 766 N N . SER A 1 96 ? 14.900 -5.414 -12.574 1.00 82.62 96 SER A N 1
ATOM 767 C CA . SER A 1 96 ? 14.738 -5.544 -14.027 1.00 82.62 96 SER A CA 1
ATOM 768 C C . SER A 1 96 ? 15.470 -4.422 -14.766 1.00 82.62 96 SER A C 1
ATOM 770 O O . SER A 1 96 ? 16.192 -4.691 -15.723 1.00 82.62 96 SER A O 1
ATOM 772 N N . ILE A 1 97 ? 15.381 -3.183 -14.272 1.00 77.12 97 ILE A N 1
ATOM 773 C CA . ILE A 1 97 ? 16.111 -2.045 -14.844 1.00 77.12 97 ILE A CA 1
ATOM 774 C C . ILE A 1 97 ? 17.621 -2.218 -14.720 1.00 77.12 97 ILE A C 1
ATOM 776 O O . ILE A 1 97 ? 18.331 -2.015 -15.701 1.00 77.12 97 ILE A O 1
ATOM 780 N N . GLU A 1 98 ? 18.124 -2.579 -13.537 1.00 80.44 98 GLU A N 1
ATOM 781 C CA . GLU A 1 98 ? 19.565 -2.752 -13.302 1.00 80.44 98 GLU A CA 1
ATOM 782 C C . GLU A 1 98 ? 20.181 -3.815 -14.227 1.00 80.44 98 GLU A C 1
ATOM 784 O O . GLU A 1 98 ? 21.300 -3.642 -14.715 1.00 80.44 98 GLU A O 1
ATOM 789 N N . GLN A 1 99 ? 19.442 -4.891 -14.514 1.00 74.38 99 GLN A N 1
ATOM 790 C CA . GLN A 1 99 ? 19.871 -5.930 -15.453 1.00 74.38 99 GLN A CA 1
ATOM 791 C C . GLN A 1 99 ? 19.953 -5.418 -16.900 1.00 74.38 99 GLN A C 1
ATOM 793 O O . GLN A 1 99 ? 20.889 -5.772 -17.618 1.00 74.38 99 GLN A O 1
ATOM 798 N N . GLU A 1 100 ? 19.032 -4.550 -17.324 1.00 68.19 100 GLU A N 1
ATOM 799 C CA . GLU A 1 100 ? 19.056 -3.954 -18.666 1.00 68.19 100 GLU A CA 1
ATOM 800 C C . GLU A 1 100 ? 20.175 -2.920 -18.854 1.00 68.19 100 GLU A C 1
ATOM 802 O O . GLU A 1 100 ? 20.728 -2.803 -19.952 1.00 68.19 100 GLU A O 1
ATOM 807 N N . GLU A 1 101 ? 20.573 -2.207 -17.794 1.00 64.75 101 GLU A N 1
ATOM 808 C CA . GLU A 1 101 ? 21.709 -1.271 -17.848 1.00 64.75 101 GLU A CA 1
ATOM 809 C C . GLU A 1 101 ? 23.036 -1.978 -18.147 1.00 64.75 101 GLU A C 1
ATOM 811 O O . GLU A 1 101 ? 23.873 -1.438 -18.874 1.00 64.75 101 GLU A O 1
ATOM 816 N N . GLY A 1 102 ? 23.211 -3.210 -17.654 1.00 59.25 102 GLY A N 1
ATOM 817 C CA . GLY A 1 102 ? 24.388 -4.042 -17.930 1.00 59.25 102 GLY A CA 1
ATOM 818 C C . GLY A 1 102 ? 24.547 -4.427 -19.405 1.00 59.25 102 GLY A C 1
ATOM 819 O O . GLY A 1 102 ? 25.650 -4.760 -19.836 1.00 59.25 102 GLY A O 1
ATOM 820 N N . LEU A 1 103 ? 23.470 -4.331 -20.193 1.00 59.78 103 LEU A N 1
ATOM 821 C CA . LEU A 1 103 ? 23.447 -4.610 -21.633 1.00 59.78 103 LEU A CA 1
ATOM 822 C C . LEU A 1 103 ? 23.611 -3.342 -22.496 1.00 59.78 103 LEU A C 1
ATOM 824 O O . LEU A 1 103 ? 23.546 -3.418 -23.722 1.00 59.78 103 LEU A O 1
ATOM 828 N N . ASN A 1 104 ? 23.844 -2.178 -21.872 1.00 53.62 104 ASN A N 1
ATOM 829 C CA . ASN A 1 104 ? 24.107 -0.878 -22.506 1.00 53.62 104 ASN A CA 1
ATOM 830 C C . ASN A 1 104 ? 23.059 -0.435 -23.553 1.00 53.62 104 ASN A C 1
ATOM 832 O O . ASN A 1 104 ? 23.362 0.304 -24.494 1.00 53.62 104 ASN A O 1
ATOM 836 N N . ARG A 1 105 ? 21.796 -0.846 -23.381 1.00 58.72 105 ARG A N 1
ATOM 837 C CA . ARG A 1 105 ? 20.655 -0.349 -24.166 1.00 58.72 105 ARG A CA 1
ATOM 838 C C . ARG A 1 105 ? 20.159 0.973 -23.572 1.00 58.72 105 ARG A C 1
ATOM 840 O O . ARG A 1 105 ? 19.148 1.026 -22.882 1.00 58.72 105 ARG A O 1
ATOM 847 N N . SER A 1 106 ? 20.878 2.067 -23.831 1.00 57.53 106 SER A N 1
ATOM 848 C CA . SER A 1 106 ? 20.399 3.426 -23.523 1.00 57.53 106 SER A CA 1
ATOM 849 C C . SER A 1 106 ? 19.242 3.793 -24.459 1.00 57.53 106 SER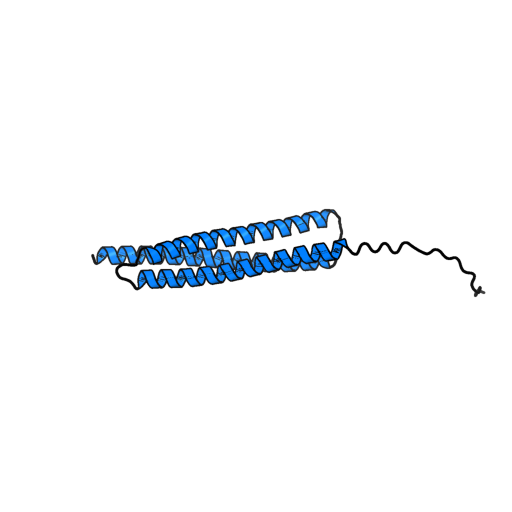 A C 1
ATOM 851 O O . SER A 1 106 ? 19.431 4.452 -25.482 1.00 57.53 106 SER A O 1
ATOM 853 N N . SER A 1 107 ? 18.034 3.331 -24.137 1.00 68.94 107 SER A N 1
ATOM 854 C CA . SER A 1 107 ? 16.813 3.723 -24.840 1.00 68.94 107 SER A CA 1
ATOM 855 C C . SER A 1 107 ? 16.069 4.824 -24.077 1.00 68.94 107 SER A C 1
ATOM 857 O O . SER A 1 107 ? 16.279 5.058 -22.882 1.00 68.94 107 SER A O 1
ATOM 859 N N . ALA A 1 108 ? 15.199 5.550 -24.780 1.00 68.88 108 ALA A N 1
ATOM 860 C CA . ALA A 1 108 ? 14.268 6.477 -24.141 1.00 68.88 108 ALA A CA 1
ATOM 861 C C . ALA A 1 108 ? 13.373 5.766 -23.105 1.00 68.88 108 ALA A C 1
ATOM 863 O O . ALA A 1 108 ? 13.031 6.368 -22.086 1.00 68.88 108 ALA A O 1
ATOM 864 N N . ASP A 1 109 ? 13.093 4.480 -23.316 1.00 68.56 109 ASP A N 1
ATOM 865 C CA . ASP A 1 109 ? 12.256 3.642 -22.454 1.00 68.56 109 ASP A CA 1
ATOM 866 C C . ASP A 1 109 ? 12.885 3.457 -21.068 1.00 68.56 109 ASP A C 1
ATOM 868 O O . ASP A 1 109 ? 12.217 3.656 -20.053 1.00 68.56 109 ASP A O 1
ATOM 872 N N . LEU A 1 110 ? 14.199 3.206 -21.000 1.00 72.62 110 LEU A N 1
ATOM 873 C CA . LEU A 1 110 ? 14.931 3.097 -19.732 1.00 72.62 110 LEU A CA 1
ATOM 874 C C . LEU A 1 110 ? 14.807 4.379 -18.886 1.00 72.62 110 LEU A C 1
ATOM 876 O O . LEU A 1 110 ? 14.647 4.324 -17.664 1.00 72.62 110 LEU A O 1
ATOM 880 N N . ARG A 1 111 ? 14.838 5.554 -19.532 1.00 78.81 111 ARG A N 1
ATOM 881 C CA . ARG A 1 111 ? 14.685 6.851 -18.846 1.00 78.81 111 ARG A CA 1
ATOM 882 C C . ARG A 1 111 ? 13.268 7.061 -18.312 1.00 78.81 111 ARG A C 1
ATOM 884 O O . ARG A 1 111 ? 13.118 7.560 -17.194 1.00 78.81 111 ARG A O 1
ATOM 891 N N . ILE A 1 112 ? 12.250 6.680 -19.084 1.00 79.31 112 ILE A N 1
ATOM 892 C CA . ILE A 1 112 ? 10.842 6.772 -18.672 1.00 79.31 112 ILE A CA 1
ATOM 893 C C . ILE A 1 112 ? 10.597 5.865 -17.459 1.00 79.31 112 ILE A C 1
ATOM 895 O O . ILE A 1 112 ? 10.101 6.336 -16.435 1.00 79.31 112 ILE A O 1
ATOM 899 N N . ARG A 1 113 ? 11.057 4.609 -17.515 1.00 75.69 113 ARG A N 1
ATOM 900 C CA . ARG A 1 113 ? 10.902 3.631 -16.426 1.00 75.69 113 ARG A CA 1
ATOM 901 C C . ARG A 1 113 ? 11.559 4.096 -15.132 1.00 75.69 113 ARG A C 1
ATOM 903 O O . ARG A 1 113 ? 10.918 4.123 -14.084 1.00 75.69 113 ARG A O 1
ATOM 910 N N . LYS A 1 114 ? 12.814 4.553 -15.213 1.00 77.88 114 LYS A N 1
ATOM 911 C CA . LYS A 1 114 ? 13.542 5.102 -14.057 1.00 77.88 114 LYS A CA 1
ATOM 912 C C . LYS A 1 114 ? 12.818 6.275 -13.411 1.00 77.88 114 LYS A C 1
ATOM 914 O O . LYS A 1 114 ? 12.846 6.408 -12.189 1.00 77.88 114 LYS A O 1
ATOM 919 N N . THR A 1 115 ? 12.209 7.136 -14.220 1.00 80.62 115 THR A N 1
ATOM 920 C CA . THR A 1 115 ? 11.486 8.307 -13.718 1.00 80.62 115 THR A CA 1
ATOM 921 C C . THR A 1 115 ? 10.209 7.883 -12.995 1.00 80.62 115 THR A C 1
ATOM 923 O O . THR A 1 115 ? 10.013 8.287 -11.850 1.00 80.62 115 THR A O 1
ATOM 926 N N . GLN A 1 116 ? 9.403 7.005 -13.603 1.00 77.94 116 GLN A N 1
ATOM 927 C CA . GLN A 1 116 ? 8.146 6.532 -13.016 1.00 77.94 116 GLN A CA 1
ATOM 928 C C . GLN A 1 116 ? 8.377 5.765 -11.706 1.00 77.94 116 GLN A C 1
ATOM 930 O O . GLN A 1 116 ? 7.759 6.082 -10.697 1.00 77.94 116 GLN A O 1
ATOM 935 N N . ILE A 1 117 ? 9.344 4.841 -11.668 1.00 79.88 117 ILE A N 1
ATOM 936 C CA . ILE A 1 117 ? 9.654 4.074 -10.448 1.00 79.88 117 ILE A CA 1
ATOM 937 C C . ILE A 1 117 ? 10.176 4.972 -9.343 1.00 79.88 117 ILE A C 1
ATOM 939 O O . ILE A 1 117 ? 9.817 4.774 -8.189 1.00 79.88 117 ILE A O 1
ATOM 943 N N . LYS A 1 118 ? 11.026 5.959 -9.655 1.00 80.75 118 LYS A N 1
ATOM 944 C CA . LYS A 1 118 ? 11.492 6.902 -8.632 1.00 80.75 118 LYS A CA 1
ATOM 945 C C . LYS A 1 118 ? 10.321 7.656 -8.014 1.00 80.75 118 LYS A C 1
ATOM 947 O O . LYS A 1 118 ? 10.261 7.736 -6.789 1.00 80.75 118 LYS A O 1
ATOM 952 N N . MET A 1 119 ? 9.402 8.156 -8.839 1.00 78.75 119 MET A N 1
ATOM 953 C CA . MET A 1 119 ? 8.206 8.847 -8.359 1.00 78.75 119 MET A CA 1
ATOM 954 C C . MET A 1 119 ? 7.316 7.916 -7.525 1.00 78.75 119 MET A C 1
ATOM 956 O O . MET A 1 119 ? 7.028 8.232 -6.371 1.00 78.75 119 MET A O 1
ATOM 960 N N . ASP A 1 120 ? 6.972 6.736 -8.041 1.00 77.25 120 ASP A N 1
ATOM 961 C CA . ASP A 1 120 ? 6.077 5.789 -7.363 1.00 77.25 120 ASP A CA 1
ATOM 962 C C . ASP A 1 120 ? 6.709 5.203 -6.088 1.00 77.25 120 ASP A C 1
ATOM 964 O O . ASP A 1 120 ? 6.032 5.040 -5.073 1.00 77.25 120 ASP A O 1
ATOM 968 N N . SER A 1 121 ? 8.022 4.950 -6.085 1.00 76.56 121 SER A N 1
ATOM 969 C CA . SER A 1 121 ? 8.792 4.503 -4.912 1.00 76.56 121 SER A CA 1
ATOM 970 C C . SER A 1 121 ? 8.816 5.573 -3.823 1.00 76.56 121 SER A C 1
ATOM 972 O O . SER A 1 121 ? 8.646 5.255 -2.645 1.00 76.56 121 SER A O 1
ATOM 974 N N . GLN A 1 122 ? 8.983 6.849 -4.189 1.00 79.62 122 GLN A N 1
ATOM 975 C CA . GLN A 1 122 ? 8.913 7.958 -3.235 1.00 79.62 122 GLN A CA 1
ATOM 976 C C . GLN A 1 122 ? 7.501 8.131 -2.666 1.00 79.62 122 GLN A C 1
ATOM 978 O O . GLN A 1 122 ? 7.359 8.183 -1.444 1.00 79.62 122 GLN A O 1
ATOM 983 N N . MET A 1 123 ? 6.472 8.144 -3.519 1.00 74.19 123 MET A N 1
ATOM 984 C CA . MET A 1 123 ? 5.071 8.251 -3.092 1.00 74.19 123 MET A CA 1
ATOM 985 C C . MET A 1 123 ? 4.659 7.079 -2.196 1.00 74.19 123 MET A C 1
ATOM 987 O O . MET A 1 123 ? 4.067 7.289 -1.142 1.00 74.19 123 MET A O 1
ATOM 991 N N . THR A 1 124 ? 5.043 5.852 -2.555 1.00 68.19 124 THR A N 1
ATOM 992 C CA . THR A 1 124 ? 4.785 4.656 -1.742 1.00 68.19 124 THR A CA 1
ATOM 993 C C . THR A 1 124 ? 5.469 4.750 -0.384 1.00 68.19 124 THR A C 1
ATOM 995 O O . THR A 1 124 ? 4.835 4.505 0.636 1.00 68.19 124 THR A O 1
ATOM 998 N N . LYS A 1 125 ? 6.765 5.092 -0.335 1.00 78.69 125 LYS A N 1
ATOM 999 C CA . LYS A 1 125 ? 7.499 5.222 0.937 1.00 78.69 125 LYS A CA 1
ATOM 1000 C C . LYS A 1 125 ? 6.859 6.270 1.836 1.00 78.69 125 LYS A C 1
ATOM 1002 O O . LYS A 1 125 ? 6.737 6.047 3.036 1.00 78.69 125 LYS A O 1
ATOM 1007 N N . GLN A 1 126 ? 6.435 7.388 1.254 1.00 78.25 126 GLN A N 1
ATOM 1008 C CA . GLN A 1 126 ? 5.718 8.422 1.980 1.00 78.25 126 GLN A CA 1
ATOM 1009 C C . GLN A 1 126 ? 4.383 7.895 2.523 1.00 78.25 126 GLN A C 1
ATOM 1011 O O . GLN A 1 126 ? 4.158 7.985 3.727 1.00 78.25 126 GLN A O 1
ATOM 1016 N N . ALA A 1 127 ? 3.555 7.269 1.682 1.00 72.31 127 ALA A N 1
ATOM 1017 C CA . ALA A 1 127 ? 2.282 6.689 2.099 1.00 72.31 127 ALA A CA 1
ATOM 1018 C C . ALA A 1 127 ? 2.468 5.648 3.216 1.00 72.31 127 ALA A C 1
ATOM 1020 O O . ALA A 1 127 ? 1.761 5.687 4.217 1.00 72.31 127 ALA A O 1
ATOM 1021 N N . LEU A 1 128 ? 3.462 4.762 3.104 1.00 74.75 128 LEU A N 1
ATOM 1022 C CA . LEU A 1 128 ? 3.773 3.769 4.136 1.00 74.75 128 LEU A CA 1
ATOM 1023 C C . LEU A 1 128 ? 4.179 4.415 5.463 1.00 74.75 128 LEU A C 1
ATOM 1025 O O . LEU A 1 128 ? 3.647 4.036 6.503 1.00 74.75 128 LEU A O 1
ATOM 1029 N N . ASN A 1 129 ? 5.068 5.409 5.432 1.00 80.50 129 ASN A N 1
ATOM 1030 C CA . ASN A 1 129 ? 5.497 6.116 6.640 1.00 80.50 129 ASN A CA 1
ATOM 1031 C C . ASN A 1 129 ? 4.334 6.873 7.300 1.00 80.50 129 ASN A C 1
ATOM 1033 O O . ASN A 1 129 ? 4.214 6.885 8.526 1.00 80.50 129 ASN A O 1
ATOM 1037 N N . GLU A 1 130 ? 3.463 7.492 6.501 1.00 79.81 130 GLU A N 1
ATOM 1038 C CA . GLU A 1 130 ? 2.261 8.173 6.988 1.00 79.81 130 GLU A CA 1
ATOM 1039 C C . GLU A 1 130 ? 1.274 7.184 7.617 1.00 79.81 130 GLU A C 1
ATOM 1041 O O . GLU A 1 130 ? 0.678 7.472 8.655 1.00 79.81 130 GLU A O 1
ATOM 1046 N N . ILE A 1 131 ? 1.109 6.003 7.023 1.00 78.06 131 ILE A N 1
ATOM 1047 C CA . ILE A 1 131 ? 0.270 4.931 7.567 1.00 78.06 131 ILE A CA 1
ATOM 1048 C C . ILE A 1 131 ? 0.841 4.409 8.886 1.00 78.06 131 ILE A C 1
ATOM 1050 O O . ILE A 1 131 ? 0.110 4.322 9.869 1.00 78.06 131 ILE A O 1
ATOM 1054 N N . GLU A 1 132 ? 2.137 4.103 8.938 1.00 74.88 132 GLU A N 1
ATOM 1055 C CA . GLU A 1 132 ? 2.807 3.584 10.135 1.00 74.88 132 GLU A CA 1
ATOM 1056 C C . GLU A 1 132 ? 2.760 4.587 11.296 1.00 74.88 132 GLU A C 1
ATOM 1058 O O . GLU A 1 132 ? 2.447 4.225 12.437 1.00 74.88 132 GLU A O 1
ATOM 1063 N N . THR A 1 133 ? 2.998 5.865 10.993 1.00 80.56 133 THR A N 1
ATOM 1064 C CA . THR A 1 133 ? 2.906 6.952 11.974 1.00 80.56 133 THR A CA 1
ATOM 1065 C C . THR A 1 133 ? 1.482 7.071 12.511 1.00 80.56 133 THR A C 1
ATOM 1067 O O . THR A 1 133 ? 1.283 7.010 13.725 1.00 80.56 133 THR A O 1
ATOM 1070 N N . ARG A 1 134 ? 0.478 7.142 11.624 1.00 76.94 134 ARG A N 1
ATOM 1071 C CA . ARG A 1 134 ? -0.934 7.235 12.029 1.00 76.94 134 ARG A CA 1
ATOM 1072 C C . ARG A 1 134 ? -1.380 6.023 12.841 1.00 76.94 134 ARG A C 1
ATOM 1074 O O . ARG A 1 134 ? -2.039 6.186 13.861 1.00 76.94 134 ARG A O 1
ATOM 1081 N N . HIS A 1 135 ? -0.993 4.815 12.442 1.00 76.06 135 HIS A N 1
ATOM 1082 C CA . HIS A 1 135 ? -1.320 3.601 13.188 1.00 76.06 135 HIS A CA 1
ATOM 1083 C C . HIS A 1 135 ? -0.724 3.629 14.604 1.00 76.06 135 HIS A C 1
ATOM 1085 O O . HIS A 1 135 ? -1.413 3.336 15.580 1.00 76.06 135 HIS A O 1
ATOM 1091 N N . THR A 1 136 ? 0.530 4.070 14.736 1.00 75.50 136 THR A N 1
ATOM 1092 C CA . THR A 1 136 ? 1.191 4.225 16.040 1.00 75.50 136 THR A CA 1
ATOM 1093 C C . THR A 1 136 ? 0.483 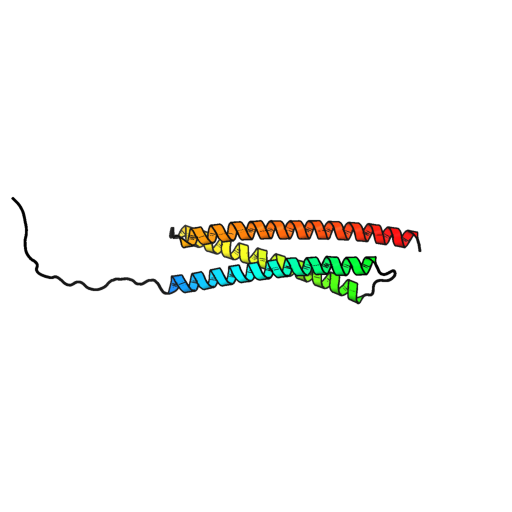5.251 16.928 1.00 75.50 136 THR A C 1
ATOM 1095 O O . THR A 1 136 ? 0.336 5.038 18.133 1.00 75.50 136 THR A O 1
ATOM 1098 N N . GLU A 1 137 ? 0.056 6.378 16.359 1.00 77.69 137 GLU A N 1
ATOM 1099 C CA . GLU A 1 137 ? -0.712 7.399 17.079 1.00 77.69 137 GLU A CA 1
ATOM 1100 C C . GLU A 1 137 ? -2.057 6.859 17.563 1.00 77.69 137 GLU A C 1
ATOM 1102 O O . GLU A 1 137 ? -2.429 7.093 18.715 1.00 77.69 137 GLU A O 1
ATOM 1107 N N . ILE A 1 138 ? -2.745 6.077 16.730 1.00 77.75 138 ILE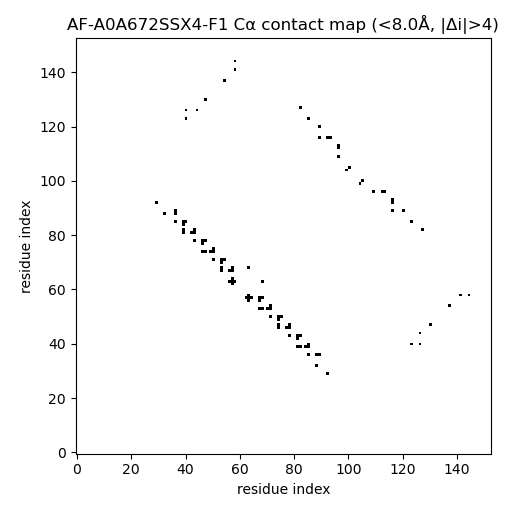 A N 1
ATOM 1108 C CA . ILE A 1 138 ? -4.023 5.474 17.101 1.00 77.75 138 ILE A CA 1
ATOM 1109 C C . ILE A 1 138 ? -3.851 4.480 18.256 1.00 77.75 138 ILE A C 1
ATOM 1111 O O . ILE A 1 138 ? -4.543 4.614 19.262 1.00 77.75 138 ILE A O 1
ATOM 1115 N N . ILE A 1 139 ? -2.869 3.574 18.197 1.00 76.88 139 ILE A N 1
ATOM 1116 C CA . ILE A 1 139 ? -2.583 2.636 19.301 1.00 76.88 139 ILE A CA 1
ATOM 1117 C C . ILE A 1 139 ? -2.314 3.386 20.614 1.00 76.88 139 ILE A C 1
ATOM 1119 O O . ILE A 1 139 ? -2.730 2.964 21.698 1.00 76.88 139 ILE A O 1
ATOM 1123 N N . LYS A 1 140 ? -1.593 4.512 20.559 1.00 76.31 140 LYS A N 1
ATOM 1124 C CA . LYS A 1 140 ? -1.340 5.330 21.754 1.00 76.31 140 LYS A CA 1
ATOM 1125 C C . LYS A 1 140 ? -2.637 5.908 22.318 1.00 76.31 140 LYS A C 1
ATOM 1127 O O . LYS A 1 140 ? -2.823 5.862 23.533 1.00 76.31 140 LYS A O 1
ATOM 1132 N N . LEU A 1 141 ? -3.521 6.420 21.462 1.00 76.25 141 LEU A N 1
ATOM 1133 C CA . LEU A 1 141 ? -4.831 6.933 21.872 1.00 76.25 141 LEU A CA 1
ATOM 1134 C C . LEU A 1 141 ? -5.699 5.834 22.495 1.00 76.25 141 LEU A C 1
ATOM 1136 O O . LEU A 1 141 ? -6.267 6.053 23.562 1.00 76.25 141 LEU A O 1
ATOM 1140 N N . GLU A 1 142 ? -5.732 4.640 21.907 1.00 72.69 142 GLU A N 1
ATOM 1141 C CA . GLU A 1 142 ? -6.462 3.491 22.457 1.00 72.69 142 GLU A CA 1
ATOM 1142 C C . GLU A 1 142 ? -5.990 3.129 23.863 1.00 72.69 142 GLU A C 1
ATOM 1144 O O . GLU A 1 142 ? -6.800 2.977 24.775 1.00 72.69 142 GLU A O 1
ATOM 1149 N N . ASN A 1 143 ? -4.675 3.057 24.074 1.00 71.81 143 ASN A N 1
ATOM 1150 C CA . ASN A 1 143 ? -4.110 2.760 25.389 1.00 71.81 143 ASN A CA 1
ATOM 1151 C C . ASN A 1 143 ? -4.465 3.822 26.436 1.00 71.81 143 ASN A C 1
ATOM 1153 O O . ASN A 1 143 ? -4.673 3.495 27.607 1.00 71.81 143 ASN A O 1
ATOM 1157 N N . ILE A 1 144 ? -4.520 5.094 26.035 1.00 78.44 144 ILE A N 1
ATOM 1158 C CA . ILE A 1 144 ? -4.938 6.186 26.920 1.00 78.44 144 ILE A CA 1
ATOM 1159 C C . ILE A 1 144 ? -6.419 6.029 27.276 1.00 78.44 144 ILE A C 1
ATOM 1161 O O . ILE A 1 144 ? -6.775 6.141 28.449 1.00 78.44 144 ILE A O 1
ATOM 1165 N N . ILE A 1 145 ? -7.267 5.725 26.295 1.00 74.25 145 ILE A N 1
ATOM 1166 C CA . ILE A 1 145 ? -8.715 5.621 26.492 1.00 74.25 145 ILE A CA 1
ATOM 1167 C C . ILE A 1 145 ? -9.080 4.379 27.307 1.00 74.25 145 ILE A C 1
ATOM 1169 O O . ILE A 1 145 ? -9.865 4.492 28.242 1.00 74.25 145 ILE A O 1
ATOM 1173 N N . LEU A 1 146 ? -8.455 3.227 27.048 1.00 71.56 146 LEU A N 1
ATOM 1174 C CA . LEU A 1 146 ? -8.614 2.015 27.860 1.00 71.56 146 LEU A CA 1
ATOM 1175 C C . LEU A 1 146 ? -8.238 2.264 29.322 1.00 71.56 146 LEU A C 1
ATOM 1177 O O . LEU A 1 146 ? -8.986 1.895 30.224 1.00 71.56 146 LEU A O 1
ATOM 1181 N N . LYS A 1 147 ? -7.105 2.935 29.571 1.00 73.38 147 LYS A N 1
ATOM 1182 C CA . LYS A 1 147 ? -6.699 3.312 30.933 1.00 73.38 147 LYS A CA 1
ATOM 1183 C C . LYS A 1 147 ? -7.697 4.251 31.587 1.00 73.38 147 LYS A C 1
ATOM 1185 O O . LYS A 1 147 ? -7.975 4.093 32.768 1.00 73.38 147 LYS A O 1
ATOM 1190 N N . PHE A 1 148 ? -8.213 5.222 30.840 1.00 75.38 148 PHE A N 1
ATOM 1191 C CA . PHE A 1 148 ? -9.220 6.135 31.355 1.00 75.38 148 PHE A CA 1
ATOM 1192 C C . PHE A 1 148 ? -10.497 5.372 31.708 1.00 75.38 148 PHE A C 1
ATOM 1194 O O . PHE A 1 148 ? -10.967 5.476 32.827 1.00 75.38 148 PHE A O 1
ATOM 1201 N N . HIS A 1 149 ? -11.002 4.522 30.818 1.00 71.38 149 HIS A N 1
ATOM 1202 C CA . HIS A 1 149 ? -12.186 3.703 31.066 1.00 71.38 149 HIS A CA 1
ATOM 1203 C C . HIS A 1 149 ? -12.039 2.796 32.302 1.00 71.38 149 HIS A C 1
ATOM 1205 O O . HIS A 1 149 ? -12.932 2.775 33.142 1.00 71.38 149 HIS A O 1
ATOM 1211 N N . LEU A 1 150 ? -10.884 2.140 32.473 1.00 69.12 150 LEU A N 1
ATOM 1212 C CA . LEU A 1 150 ? -10.553 1.341 33.665 1.00 69.12 150 LEU A CA 1
ATOM 1213 C C . LEU A 1 150 ? -10.453 2.153 34.967 1.00 69.12 150 LEU A C 1
ATOM 1215 O O . LEU A 1 150 ? -10.434 1.563 36.038 1.00 69.12 150 LEU A O 1
ATOM 1219 N N . LEU A 1 151 ? -10.332 3.483 34.902 1.00 77.81 151 LEU A N 1
ATOM 1220 C CA . LEU A 1 151 ? -10.360 4.345 36.088 1.00 77.81 151 LEU A CA 1
ATOM 1221 C C . LEU A 1 151 ? -11.788 4.723 36.512 1.00 77.81 151 LEU A C 1
ATOM 1223 O O . LEU A 1 151 ? -11.973 5.154 37.648 1.00 77.81 151 LEU A O 1
ATOM 1227 N N . PHE A 1 152 ? -12.775 4.605 35.617 1.00 71.31 152 PHE A N 1
ATOM 1228 C CA . PHE A 1 152 ? -14.180 4.962 35.877 1.00 71.31 152 PHE A CA 1
ATOM 1229 C C . PHE A 1 152 ? -15.107 3.747 36.057 1.00 71.31 152 PHE A C 1
ATOM 1231 O O . PHE A 1 152 ? -16.303 3.940 36.283 1.00 71.31 152 PHE A O 1
ATOM 1238 N N . LEU A 1 153 ? -14.566 2.527 35.984 1.00 62.53 153 LEU A N 1
ATOM 1239 C CA . LEU A 1 153 ? -15.217 1.256 36.322 1.00 62.53 153 LEU A CA 1
ATOM 1240 C C . LEU A 1 153 ? -14.506 0.602 37.507 1.00 62.53 153 LEU A C 1
ATOM 1242 O O . LEU A 1 153 ? -15.219 0.010 38.346 1.00 62.53 153 LEU A O 1
#

Radius of gyration: 27.98 Å; Cα contacts (8 Å, |Δi|>4): 55; chains: 1; bounding box: 55×28×101 Å

pLDDT: mean 74.98, std 14.3, range [36.59, 92.75]

Solvent-accessible surface area (backbone atoms only — not comparable to full-atom values): 8940 Å² total; per-residue (Å²): 138,80,89,81,87,82,84,80,88,78,91,79,80,84,83,83,78,78,82,60,70,70,61,53,59,56,47,51,54,50,50,52,53,51,52,53,40,50,54,42,50,53,48,48,56,50,44,52,55,48,45,52,51,43,52,54,50,45,72,73,36,99,74,55,56,71,64,58,53,49,54,43,53,51,42,54,52,48,42,54,51,43,54,50,50,43,53,53,50,53,51,51,52,54,51,53,51,57,59,46,57,78,70,68,66,88,46,75,63,58,56,52,51,54,50,52,49,53,51,52,51,50,51,48,52,49,53,50,51,52,48,54,51,51,52,54,53,48,55,53,49,49,56,52,50,52,55,51,53,65,73,80,108

Sequence (153 aa):
MVCLFLSQAKDSDDDEEVVHVDRDHFMDEFFEQVEEIRGCIEKLSEDVEQVKKQHSAILAAPNPDEKTKQELEDLTADIKKTANKVRSKLKAIEQSIEQEEGLNRSSADLRIRKTQIKMDSQMTKQALNEIETRHTEIIKLENIILKFHLLFL

Nearest PDB structures (foldseek):
  1ez3-assembly1_A  TM=9.391E-01  e=1.146E-08  Rattus norvegicus
  4jeu-assembly1_B  TM=8.746E-01  e=3.716E-09  Rattus norvegicus
  7udc-assembly1_B  TM=8.223E-01  e=2.804E-09  Rattus norvegicus
  3lg7-assembly1_B  TM=9.404E-01  e=1.618E-07  synthetic construct

Organism: Sinocyclocheilus grahami (NCBI:txid75366)

Secondary structure (DSSP, 8-state):
--------------------HHHHHHHHHHHHHHHHHHHHHHHHHHHHHHHHHHHHHHHH-SS--HHHHHHHHHHHHHHHHHHHHHHHHHHHHHHHHHHHHTTT---HHHHHHHHHHHHHHHHHHHHHHHHHHHHHHHHHHHHHHHHHHHHH-